Protein AF-A0A8H5UI64-F1 (afdb_monomer_lite)

Organism: Fusarium circinatum (NCBI:txid48490)

Sequence (123 aa):
MIQKRDDDKKEEEEEEEEEEEEEKPYLWPEHNRPKTSKDGKFRYLYSSEGKQYAVATPQHLANETNRHDKAQQERQQKLDIIQHELQKEMDAKLQQEHSRLKHDNEMKFNASKPEKDQRIARL

Structure (mmCIF, N/CA/C/O backbone):
data_AF-A0A8H5UI64-F1
#
_entry.id   AF-A0A8H5UI64-F1
#
loop_
_atom_site.group_PDB
_atom_site.id
_atom_site.type_symbol
_atom_site.label_atom_id
_atom_site.label_alt_id
_atom_site.label_comp_id
_atom_site.label_asym_id
_atom_site.label_entity_id
_atom_site.label_seq_id
_atom_site.pdbx_PDB_ins_code
_atom_site.Cartn_x
_atom_site.Cartn_y
_atom_site.Cartn_z
_atom_site.occupancy
_atom_site.B_iso_or_equiv
_atom_site.auth_seq_id
_atom_site.auth_comp_id
_atom_site.auth_asym_id
_atom_site.auth_atom_id
_atom_site.pdbx_PDB_model_num
ATOM 1 N N . MET A 1 1 ? -20.579 -45.921 105.227 1.00 40.97 1 MET A N 1
ATOM 2 C CA . MET A 1 1 ? -20.600 -46.537 103.886 1.00 40.97 1 MET A CA 1
ATOM 3 C C . MET A 1 1 ? -21.220 -45.544 102.919 1.00 40.97 1 MET A C 1
ATOM 5 O O . MET A 1 1 ? -22.147 -44.842 103.294 1.00 40.97 1 MET A O 1
ATOM 9 N N . ILE A 1 2 ? -20.595 -45.444 101.751 1.00 44.91 2 ILE A N 1
ATOM 10 C CA . ILE A 1 2 ? -20.890 -44.623 100.565 1.00 44.91 2 ILE A CA 1
ATOM 11 C C . ILE A 1 2 ? -22.236 -45.128 99.971 1.00 44.91 2 ILE A C 1
ATOM 13 O O . ILE A 1 2 ? -22.521 -46.305 100.147 1.00 44.91 2 ILE A O 1
ATOM 17 N N . GLN A 1 3 ? -23.163 -44.322 99.430 1.00 42.91 3 GLN A N 1
ATOM 18 C CA . GLN A 1 3 ? -23.302 -43.934 98.005 1.00 42.91 3 GLN A CA 1
ATOM 19 C C . GLN A 1 3 ? -24.650 -43.184 97.822 1.00 42.91 3 GLN A C 1
ATOM 21 O O . GLN A 1 3 ? -25.633 -43.594 98.424 1.00 42.91 3 GLN A O 1
ATOM 26 N N . LYS A 1 4 ? -24.634 -41.974 97.222 1.00 46.06 4 LYS A N 1
ATOM 27 C CA . LYS A 1 4 ? -25.141 -41.588 95.866 1.00 46.06 4 LYS A CA 1
ATOM 28 C C . LYS A 1 4 ? -26.675 -41.408 95.847 1.00 46.06 4 LYS A C 1
ATOM 30 O O . LYS A 1 4 ? -27.376 -42.358 96.129 1.00 46.06 4 LYS A O 1
ATOM 35 N N . ARG A 1 5 ? -27.232 -40.184 95.817 1.00 48.28 5 ARG A N 1
ATOM 36 C CA . ARG A 1 5 ? -27.408 -39.267 94.661 1.00 48.28 5 ARG A CA 1
ATOM 37 C C . ARG A 1 5 ? -27.832 -40.019 93.401 1.00 48.28 5 ARG A C 1
ATOM 39 O O . ARG A 1 5 ? -26.958 -40.450 92.658 1.00 48.28 5 ARG A O 1
ATOM 46 N N . ASP A 1 6 ? -29.144 -40.105 93.207 1.00 51.22 6 ASP A N 1
ATOM 47 C CA . ASP A 1 6 ? -29.762 -40.396 91.920 1.00 51.22 6 ASP A CA 1
ATOM 48 C C . ASP A 1 6 ? -30.405 -39.094 91.429 1.00 51.22 6 ASP A C 1
ATOM 50 O O . ASP A 1 6 ? -31.395 -38.604 91.976 1.00 51.22 6 ASP A O 1
ATOM 54 N N . ASP A 1 7 ? -29.712 -38.482 90.471 1.00 49.78 7 ASP A N 1
ATOM 55 C CA . ASP A 1 7 ? -30.168 -37.366 89.657 1.00 49.78 7 ASP A CA 1
ATOM 56 C C . ASP A 1 7 ? -31.114 -37.942 88.590 1.00 49.78 7 ASP A C 1
ATOM 58 O O . ASP A 1 7 ? -30.652 -38.556 87.627 1.00 49.78 7 ASP A O 1
ATOM 62 N N . ASP A 1 8 ? -32.429 -37.757 88.748 1.00 47.88 8 ASP A N 1
ATOM 63 C CA . ASP A 1 8 ? -33.402 -38.034 87.681 1.00 47.88 8 ASP A CA 1
ATOM 64 C C . ASP A 1 8 ? -33.284 -36.934 86.616 1.00 47.88 8 ASP A C 1
ATOM 66 O O . ASP A 1 8 ? -33.945 -35.890 86.638 1.00 47.88 8 ASP A O 1
ATOM 70 N N . LYS A 1 9 ? -32.341 -37.158 85.702 1.00 49.97 9 LYS A N 1
ATOM 71 C CA . LYS A 1 9 ? -32.134 -36.388 84.481 1.00 49.97 9 LYS A CA 1
ATOM 72 C C . LYS A 1 9 ? -33.308 -36.680 83.537 1.00 49.97 9 LYS A C 1
ATOM 74 O O . LYS A 1 9 ? -33.379 -37.752 82.949 1.00 49.97 9 LYS A O 1
ATOM 79 N N . LYS A 1 10 ? -34.232 -35.726 83.407 1.00 50.56 10 LYS A N 1
ATOM 80 C CA . LYS A 1 10 ? -35.200 -35.683 82.302 1.00 50.56 10 LYS A CA 1
ATOM 81 C C . LYS A 1 10 ? -34.422 -35.442 81.007 1.00 50.56 10 LYS A C 1
ATOM 83 O O . LYS A 1 10 ? -33.776 -34.405 80.879 1.00 50.56 10 LYS A O 1
ATOM 88 N N . GLU A 1 11 ? -34.452 -36.408 80.100 1.00 42.44 11 GLU A N 1
ATOM 89 C CA . GLU A 1 11 ? -34.043 -36.215 78.710 1.00 42.44 11 GLU A CA 1
ATOM 90 C C . GLU A 1 11 ? -35.095 -35.318 78.042 1.00 42.44 11 GLU A C 1
ATOM 92 O O . GLU A 1 11 ? -36.276 -35.661 77.994 1.00 42.44 11 GLU A O 1
ATOM 97 N N . GLU A 1 12 ? -34.683 -34.118 77.634 1.00 45.69 12 GLU A N 1
ATOM 98 C CA . GLU A 1 12 ? -35.430 -33.299 76.682 1.00 45.69 12 GLU A CA 1
ATOM 99 C C . GLU A 1 12 ? -35.107 -33.861 75.293 1.00 45.69 12 GLU A C 1
ATOM 101 O O . GLU A 1 12 ? -33.952 -33.845 74.869 1.00 45.69 12 GLU A O 1
ATOM 106 N N . GLU A 1 13 ? -36.109 -34.438 74.628 1.00 46.53 13 GLU A N 1
ATOM 107 C CA . GLU A 1 13 ? -36.051 -34.723 73.195 1.00 46.53 13 GLU A CA 1
ATOM 108 C C . GLU A 1 13 ? -36.053 -33.367 72.469 1.00 46.53 13 GLU A C 1
ATOM 110 O O . GLU A 1 13 ? -37.075 -32.683 72.422 1.00 46.53 13 GLU A O 1
ATOM 115 N N . GLU A 1 14 ? -34.890 -32.939 71.972 1.00 45.78 14 GLU A N 1
ATOM 116 C CA . GLU A 1 14 ? -34.801 -31.857 70.989 1.00 45.78 14 GLU A CA 1
ATOM 117 C C . GLU A 1 14 ? -35.352 -32.395 69.659 1.00 45.78 14 GLU A C 1
ATOM 119 O O . GLU A 1 14 ? -34.758 -33.278 69.040 1.00 45.78 14 GLU A O 1
ATOM 124 N N . GLU A 1 15 ? -36.517 -31.897 69.238 1.00 48.50 15 GLU A N 1
ATOM 125 C CA . GLU A 1 15 ? -36.994 -32.050 67.863 1.00 48.50 15 GLU A CA 1
ATOM 126 C C . GLU A 1 15 ? -36.022 -31.291 66.941 1.00 48.50 15 GLU A C 1
ATOM 128 O O . GLU A 1 15 ? -35.985 -30.060 66.938 1.00 48.50 15 GLU A O 1
ATOM 133 N N . GLU A 1 16 ? -35.195 -32.024 66.188 1.00 46.12 16 GLU A N 1
ATOM 134 C CA . GLU A 1 16 ? -34.417 -31.470 65.077 1.00 46.12 16 GLU A CA 1
ATOM 135 C C . GLU A 1 16 ? -35.398 -30.999 63.988 1.00 46.12 16 GLU A C 1
ATOM 137 O O . GLU A 1 16 ? -35.943 -31.802 63.229 1.00 46.12 16 GLU A O 1
ATOM 142 N N . GLU A 1 17 ? -35.654 -29.690 63.913 1.00 48.25 17 GLU A N 1
ATOM 143 C CA . GLU A 1 17 ? -36.229 -29.077 62.715 1.00 48.25 17 GLU A CA 1
ATOM 144 C C . GLU A 1 17 ? -35.212 -29.235 61.569 1.00 48.25 17 GLU A C 1
ATOM 146 O O . GLU A 1 17 ? -34.173 -28.573 61.547 1.00 48.25 17 GLU A O 1
ATOM 151 N N . GLU A 1 18 ? -35.487 -30.136 60.619 1.00 50.28 18 GLU A N 1
ATOM 152 C CA . GLU A 1 18 ? -34.786 -30.176 59.332 1.00 50.28 18 GLU A CA 1
ATOM 153 C C . GLU A 1 18 ? -35.070 -28.857 58.589 1.00 50.28 18 GLU A C 1
ATOM 155 O O . GLU A 1 18 ? -36.130 -28.677 57.987 1.00 50.28 18 GLU A O 1
ATOM 160 N N . GLU A 1 19 ? -34.127 -27.910 58.638 1.00 54.22 19 GLU A N 1
ATOM 161 C CA . GLU A 1 19 ? -34.100 -26.777 57.713 1.00 54.22 19 GLU A CA 1
ATOM 162 C C . GLU A 1 19 ? -34.002 -27.333 56.282 1.00 54.22 19 GLU A C 1
ATOM 164 O O . GLU A 1 19 ? -32.952 -27.823 55.860 1.00 54.22 19 GLU A O 1
ATOM 169 N N . GLU A 1 20 ? -35.097 -27.262 55.516 1.00 55.19 20 GLU A N 1
ATOM 170 C CA . GLU A 1 20 ? -35.047 -27.415 54.061 1.00 55.19 20 GLU A CA 1
ATOM 171 C C . GLU A 1 20 ? -34.090 -26.346 53.504 1.00 55.19 20 GLU A C 1
ATOM 173 O O . GLU A 1 20 ? -34.445 -25.171 53.367 1.00 55.19 20 GLU A O 1
ATOM 178 N N . GLU A 1 21 ? -32.852 -26.738 53.184 1.00 56.06 21 GLU A N 1
ATOM 179 C CA . GLU A 1 21 ? -31.945 -25.916 52.386 1.00 56.06 21 GLU A CA 1
ATOM 180 C C . GLU A 1 21 ? -32.606 -25.667 51.022 1.00 56.06 21 GLU A C 1
ATOM 182 O O . GLU A 1 21 ? -32.577 -26.512 50.126 1.00 56.06 21 GLU A O 1
ATOM 187 N N . GLU A 1 22 ? -33.204 -24.486 50.842 1.00 58.75 22 GLU A N 1
ATOM 188 C CA . GLU A 1 22 ? -33.594 -23.995 49.523 1.00 58.75 22 GLU A CA 1
ATOM 189 C C . GLU A 1 22 ? -32.357 -24.016 48.605 1.00 58.75 22 GLU A C 1
ATOM 191 O O . GLU A 1 22 ? -31.461 -23.168 48.712 1.00 58.75 22 GLU A O 1
ATOM 196 N N . GLU A 1 23 ? -32.304 -24.981 47.682 1.00 58.44 23 GLU A N 1
ATOM 197 C CA . GLU A 1 23 ? -31.276 -25.081 46.647 1.00 58.44 23 GLU A CA 1
ATOM 198 C C . GLU A 1 23 ? -31.360 -23.834 45.749 1.00 58.44 23 GLU A C 1
ATOM 200 O O . GLU A 1 23 ? -32.109 -23.757 44.770 1.00 58.44 23 GLU A O 1
ATOM 205 N N . LYS A 1 24 ? -30.602 -22.790 46.099 1.00 59.41 24 LYS A N 1
ATOM 206 C CA . LYS A 1 24 ? -30.496 -21.597 45.258 1.00 59.41 24 LYS A CA 1
ATOM 207 C C . LYS A 1 24 ? -29.934 -22.034 43.904 1.00 59.41 24 LYS A C 1
ATOM 209 O O . LYS A 1 24 ? -28.874 -22.667 43.875 1.00 59.41 24 LYS A O 1
ATOM 214 N N . PRO A 1 25 ? -30.569 -21.668 42.771 1.00 58.28 25 PRO A N 1
ATOM 215 C CA . PRO A 1 25 ? -30.017 -21.980 41.464 1.00 58.28 25 PRO A CA 1
ATOM 216 C C . PRO A 1 25 ? -28.614 -21.387 41.404 1.00 58.28 25 PRO A C 1
ATOM 218 O O . PRO A 1 25 ? -28.421 -20.214 41.730 1.00 58.28 25 PRO A O 1
ATOM 221 N N . TYR A 1 26 ? -27.639 -22.217 41.035 1.00 56.31 26 TYR A N 1
ATOM 222 C CA . TYR A 1 26 ? -26.223 -21.871 40.986 1.00 56.31 26 TYR A CA 1
ATOM 223 C C . TYR A 1 26 ? -25.960 -20.791 39.922 1.00 56.31 26 TYR A C 1
ATOM 225 O O . TYR A 1 26 ? -25.468 -21.037 38.821 1.00 56.31 26 TYR A O 1
ATOM 233 N N . LEU A 1 27 ? -26.320 -19.556 40.249 1.00 55.00 27 LEU A N 1
ATOM 234 C CA . LEU A 1 27 ? -25.944 -18.355 39.538 1.00 55.00 27 LEU A CA 1
ATOM 235 C C . LEU A 1 27 ? -24.519 -18.056 39.977 1.00 55.00 27 LEU A C 1
ATOM 237 O O . LEU A 1 27 ? -24.291 -17.466 41.032 1.00 55.00 27 LEU A O 1
ATOM 241 N N . TRP A 1 28 ? -23.539 -18.456 39.163 1.00 53.81 28 TRP A N 1
ATOM 242 C CA . TRP A 1 28 ? -22.236 -17.797 39.225 1.00 53.81 28 TRP A CA 1
ATOM 243 C C . TRP A 1 28 ? -22.501 -16.292 39.238 1.00 53.81 28 TRP A C 1
ATOM 245 O O . TRP A 1 28 ? -23.126 -15.805 38.290 1.00 53.81 28 TRP A O 1
ATOM 255 N N . PRO A 1 29 ? -22.059 -15.544 40.264 1.00 56.78 29 PRO A N 1
ATOM 256 C CA . PRO A 1 29 ? -22.232 -14.108 40.258 1.00 56.78 29 PRO A CA 1
ATOM 257 C C . PRO A 1 29 ? -21.558 -13.605 38.985 1.00 56.78 29 PRO A C 1
ATOM 259 O O . PRO A 1 29 ? -20.360 -13.835 38.801 1.00 56.78 29 PRO A O 1
ATOM 262 N N . GLU A 1 30 ? -22.293 -12.930 38.098 1.00 57.25 30 GLU A N 1
ATOM 263 C CA . GLU A 1 30 ? -21.724 -12.298 36.894 1.00 57.25 30 GLU A CA 1
ATOM 264 C C . GLU A 1 30 ? -20.457 -11.474 37.222 1.00 57.25 30 GLU A C 1
ATOM 266 O O . GLU A 1 30 ? -19.552 -11.319 36.404 1.00 57.25 30 GLU A O 1
ATOM 271 N N . HIS A 1 31 ? -20.366 -11.030 38.476 1.00 55.62 31 HIS A N 1
ATOM 272 C CA . HIS A 1 31 ? -19.263 -10.353 39.144 1.00 55.62 31 HIS A CA 1
ATOM 273 C C . HIS A 1 31 ? -17.907 -11.091 39.145 1.00 55.62 31 HIS A C 1
ATOM 275 O O . HIS A 1 31 ? -16.886 -10.408 39.203 1.00 55.62 31 HIS A O 1
ATOM 281 N N . ASN A 1 32 ? -17.861 -12.427 39.039 1.00 57.72 32 ASN A N 1
ATOM 282 C CA . ASN A 1 32 ? -16.609 -13.207 39.098 1.00 57.72 32 ASN A CA 1
ATOM 283 C C . ASN A 1 32 ? -16.046 -13.613 37.727 1.00 57.72 32 ASN A C 1
ATOM 285 O O . ASN A 1 32 ? -14.953 -14.178 37.650 1.00 57.72 32 ASN A O 1
ATOM 289 N N . ARG A 1 33 ? -16.753 -13.336 36.624 1.00 65.19 33 ARG A N 1
ATOM 290 C CA . ARG A 1 33 ? -16.219 -13.614 35.284 1.00 65.19 33 ARG A CA 1
ATOM 291 C C . ARG A 1 33 ? -15.244 -12.512 34.852 1.00 65.19 33 ARG A C 1
ATOM 293 O O . ARG A 1 33 ? -15.529 -11.330 35.059 1.00 65.19 33 ARG A O 1
ATOM 300 N N . PRO A 1 34 ? -14.114 -12.858 34.203 1.00 68.88 34 PRO A N 1
ATOM 301 C CA . PRO A 1 34 ? -13.200 -11.865 33.657 1.00 68.88 34 PRO A CA 1
ATOM 302 C C . PRO A 1 34 ? -13.946 -10.916 32.720 1.00 68.88 34 PRO A C 1
ATOM 304 O O . PRO A 1 34 ? -14.527 -11.340 31.724 1.00 68.88 34 PRO A O 1
ATOM 307 N N . LYS A 1 35 ? -13.918 -9.615 33.024 1.00 78.88 35 LYS A N 1
ATOM 308 C CA . LYS A 1 35 ? -14.539 -8.576 32.181 1.00 78.88 35 LYS A CA 1
ATOM 309 C C . LYS A 1 35 ? -13.760 -8.336 30.886 1.00 78.88 35 LYS A C 1
ATOM 311 O O . LYS A 1 35 ? -14.250 -7.663 29.982 1.00 78.88 35 LYS A O 1
ATOM 316 N N . THR A 1 36 ? -12.553 -8.885 30.793 1.00 84.62 36 THR A N 1
ATOM 317 C CA . THR A 1 36 ? -11.640 -8.768 29.657 1.00 84.62 36 THR A CA 1
ATOM 318 C C . THR A 1 36 ? -11.048 -10.121 29.289 1.00 84.62 36 THR A C 1
ATOM 320 O O . THR A 1 36 ? -10.850 -10.985 30.142 1.00 84.62 36 THR A O 1
ATOM 323 N N . SER A 1 37 ? -10.732 -10.295 28.007 1.00 88.62 37 SER A N 1
ATOM 324 C CA . SER A 1 37 ? -9.939 -11.418 27.506 1.00 88.62 37 SER A CA 1
ATOM 325 C C . SER A 1 37 ? -8.549 -11.438 28.154 1.00 88.62 37 SER A C 1
ATOM 327 O O . SER A 1 37 ? -8.039 -10.388 28.549 1.00 88.62 37 SER A O 1
ATOM 329 N N . LYS A 1 38 ? -7.923 -12.621 28.221 1.00 87.75 38 LYS A N 1
ATOM 330 C CA . LYS A 1 38 ? -6.561 -12.821 28.756 1.00 87.75 38 LYS A C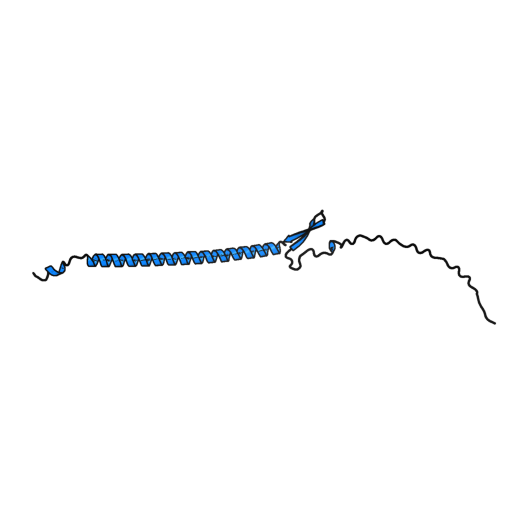A 1
ATOM 331 C C . LYS A 1 38 ? -5.539 -11.891 28.098 1.00 87.75 38 LYS A C 1
ATOM 333 O O . LYS A 1 38 ? -4.666 -11.361 28.771 1.00 87.75 38 LYS A O 1
ATOM 338 N N . ASP A 1 39 ? -5.719 -11.640 26.804 1.00 87.94 39 ASP A N 1
ATOM 339 C CA . ASP A 1 39 ? -4.843 -10.780 26.005 1.00 87.94 39 ASP A CA 1
ATOM 340 C C . ASP A 1 39 ? -5.225 -9.287 26.079 1.00 87.94 39 ASP A C 1
ATOM 342 O O . ASP A 1 39 ? -4.671 -8.470 25.348 1.00 87.94 39 ASP A O 1
ATOM 346 N N . GLY A 1 40 ? -6.255 -8.914 26.849 1.00 88.19 40 GLY A N 1
ATOM 347 C CA . GLY A 1 40 ? -6.774 -7.539 26.920 1.00 88.19 40 GLY A CA 1
ATOM 348 C C . GLY A 1 40 ? -7.425 -7.020 25.627 1.00 88.19 40 GLY A C 1
ATOM 349 O O . GLY A 1 40 ? -7.835 -5.862 25.559 1.00 88.19 40 GLY A O 1
ATOM 350 N N . LYS A 1 41 ? -7.548 -7.864 24.594 1.00 93.06 41 LYS A N 1
ATOM 351 C CA . LYS A 1 41 ? -8.081 -7.492 23.270 1.00 93.06 41 LYS A CA 1
ATOM 352 C C . LYS A 1 41 ? -9.582 -7.238 23.259 1.00 93.06 41 LYS A C 1
ATOM 354 O O . LYS A 1 41 ? -10.054 -6.399 22.503 1.00 93.06 41 LYS A O 1
ATOM 359 N N . PHE A 1 42 ? -10.324 -7.959 24.092 1.00 92.12 42 PHE A N 1
ATOM 360 C CA . PHE A 1 42 ? -11.782 -7.911 24.123 1.00 92.12 42 PHE A CA 1
ATOM 361 C C . PHE A 1 42 ? -12.279 -7.655 25.539 1.00 92.12 42 PHE A C 1
ATOM 363 O O . PHE A 1 42 ? -11.699 -8.159 26.499 1.00 92.12 42 PHE A O 1
ATOM 370 N N . ARG A 1 43 ? -13.364 -6.896 25.655 1.00 91.00 43 ARG A N 1
ATOM 371 C CA . ARG A 1 43 ? -14.195 -6.755 26.848 1.00 91.00 43 ARG A CA 1
ATOM 372 C C . ARG A 1 43 ? -15.468 -7.555 26.654 1.00 91.00 43 ARG A C 1
ATOM 374 O O . ARG A 1 43 ? -16.078 -7.481 25.591 1.00 91.00 43 ARG A O 1
ATOM 381 N N . TYR A 1 44 ? -15.862 -8.295 27.677 1.00 88.88 44 TYR A N 1
ATOM 382 C CA . TYR A 1 44 ? -17.102 -9.052 27.659 1.00 88.88 44 TYR A CA 1
ATOM 383 C C . TYR A 1 44 ? -18.219 -8.221 28.287 1.00 88.88 44 TYR A C 1
ATOM 385 O O . TYR A 1 44 ? -18.074 -7.734 29.408 1.00 88.88 44 TYR A O 1
ATOM 393 N N . LEU A 1 45 ? -19.307 -8.039 27.544 1.00 85.56 45 LEU A N 1
ATOM 394 C CA . LEU A 1 45 ? -20.514 -7.336 27.970 1.00 85.56 45 LEU A CA 1
ATOM 395 C C . LEU A 1 45 ? -21.683 -8.319 28.002 1.00 85.56 45 LEU A C 1
ATOM 397 O O . LEU A 1 45 ? -21.716 -9.250 27.200 1.00 85.56 45 LEU A O 1
ATOM 401 N N . TYR A 1 46 ? -22.644 -8.091 28.889 1.00 83.75 46 TYR A N 1
ATOM 402 C CA . TYR A 1 46 ? -23.875 -8.872 28.968 1.00 83.75 46 TYR A CA 1
ATOM 403 C C . TYR A 1 46 ? -25.055 -7.987 28.573 1.00 83.75 46 TYR A C 1
ATOM 405 O O . TYR A 1 46 ? -25.134 -6.833 28.992 1.00 83.75 46 TYR A O 1
ATOM 413 N N . SER A 1 47 ? -25.948 -8.495 27.727 1.00 80.62 47 SER A N 1
ATOM 414 C CA . SER A 1 47 ? -27.231 -7.834 27.458 1.00 80.62 47 SER A CA 1
ATOM 415 C C . SER A 1 47 ? -28.226 -8.074 28.586 1.00 80.62 47 SER A C 1
ATOM 417 O O . SER A 1 47 ? -28.121 -9.071 29.294 1.00 80.62 47 SER A O 1
ATOM 419 N N . SER A 1 48 ? -29.277 -7.255 28.630 1.00 79.44 48 SER A N 1
ATOM 420 C CA . SER A 1 48 ? -30.484 -7.496 29.433 1.00 79.44 48 SER A CA 1
ATOM 421 C C . SER A 1 48 ? -31.145 -8.860 29.178 1.00 79.44 48 SER A C 1
ATOM 423 O O . SER A 1 48 ? -31.823 -9.374 30.055 1.00 79.44 48 SER A O 1
ATOM 425 N N . GLU A 1 49 ? -30.925 -9.468 28.007 1.00 85.38 49 GLU A N 1
ATOM 426 C CA . GLU A 1 49 ? -31.384 -10.825 27.663 1.00 85.38 49 GLU A CA 1
ATOM 427 C C . GLU A 1 49 ? -30.459 -11.946 28.189 1.00 85.38 49 GLU A C 1
ATOM 429 O O . GLU A 1 49 ? -30.636 -13.108 27.833 1.00 85.38 49 GLU A O 1
ATOM 434 N N . GLY A 1 50 ? -29.408 -11.620 28.951 1.00 78.38 50 GLY A N 1
ATOM 435 C CA . GLY A 1 50 ? -28.431 -12.589 29.473 1.00 78.38 50 GLY A CA 1
ATOM 436 C C . GLY A 1 50 ? -27.396 -13.099 28.457 1.00 78.38 50 GLY A C 1
ATOM 437 O O . GLY A 1 50 ? -26.550 -13.926 28.792 1.00 78.38 50 GLY A O 1
ATOM 438 N N . LYS A 1 51 ? -27.409 -12.610 27.209 1.00 83.06 51 LYS A N 1
ATOM 439 C CA . LYS A 1 51 ? -26.402 -12.956 26.187 1.00 83.06 51 LYS A CA 1
ATOM 440 C C . LYS A 1 51 ? -25.083 -12.219 26.419 1.00 83.06 51 LYS A C 1
ATOM 442 O O . LYS A 1 51 ? -25.079 -11.029 26.729 1.00 83.06 51 LYS A O 1
ATOM 447 N N . GLN A 1 52 ? -23.967 -12.913 26.204 1.00 83.62 52 GLN A N 1
ATOM 448 C CA . GLN A 1 52 ? -22.615 -12.362 26.315 1.00 83.62 52 GLN A CA 1
ATOM 449 C C . GLN A 1 52 ? -22.071 -11.945 24.941 1.00 83.62 52 GLN A C 1
ATOM 451 O O . GLN A 1 52 ? -22.126 -12.715 23.985 1.00 83.62 52 GLN A O 1
ATOM 456 N N . TYR A 1 53 ? -21.476 -10.757 24.866 1.00 86.44 53 TYR A N 1
ATOM 457 C CA . TYR A 1 53 ? -20.850 -10.201 23.667 1.00 86.44 53 TYR A CA 1
ATOM 458 C C . TYR A 1 53 ? -19.393 -9.846 23.941 1.00 86.44 53 TYR A C 1
ATOM 460 O O . TYR A 1 53 ? -19.059 -9.340 25.012 1.00 86.44 53 TYR A O 1
ATOM 468 N N . ALA A 1 54 ? -18.523 -10.081 22.962 1.00 90.62 54 ALA A N 1
ATOM 469 C CA . ALA A 1 54 ? -17.136 -9.638 22.996 1.00 90.62 54 ALA A CA 1
ATOM 470 C C . ALA A 1 54 ? -16.991 -8.348 22.180 1.00 90.62 54 ALA A C 1
ATOM 472 O O . ALA A 1 54 ? -17.280 -8.326 20.987 1.00 90.62 54 ALA A O 1
ATOM 473 N N . VAL A 1 55 ? -16.523 -7.279 22.818 1.00 91.12 55 VAL A N 1
ATOM 474 C CA . VAL A 1 55 ? -16.272 -5.981 22.183 1.00 91.12 55 VAL A CA 1
ATOM 475 C C . VAL A 1 55 ? -14.779 -5.703 22.209 1.00 91.12 55 VAL A C 1
ATOM 477 O O . VAL A 1 55 ? -14.152 -5.804 23.263 1.00 91.12 55 VAL A O 1
ATOM 480 N N . ALA A 1 56 ? -14.188 -5.368 21.064 1.00 93.25 56 ALA A N 1
ATOM 481 C CA . ALA A 1 56 ? -12.770 -5.032 20.995 1.00 93.25 56 ALA A CA 1
ATOM 482 C C . ALA A 1 56 ? -12.450 -3.827 21.895 1.00 93.25 56 ALA A C 1
ATOM 484 O O . ALA A 1 56 ? -13.209 -2.859 21.962 1.00 93.25 56 ALA A O 1
ATOM 485 N N . THR A 1 57 ? -11.329 -3.881 22.610 1.00 92.19 57 THR A N 1
ATOM 486 C CA . THR A 1 57 ? -10.892 -2.751 23.430 1.00 92.19 57 THR A CA 1
ATOM 487 C C . THR A 1 57 ? -10.429 -1.595 22.545 1.00 92.19 57 THR A C 1
ATOM 489 O O . THR A 1 57 ? -9.839 -1.841 21.490 1.00 92.19 57 THR A O 1
ATOM 492 N N . PRO A 1 58 ? -10.619 -0.330 22.973 1.00 92.38 58 PRO A N 1
ATOM 493 C CA . PRO A 1 58 ? -10.133 0.825 22.215 1.00 92.38 58 PRO A CA 1
ATOM 494 C C . PRO A 1 58 ? -8.637 0.735 21.893 1.00 92.38 58 PRO A C 1
ATOM 496 O O . PRO A 1 58 ? -8.222 1.046 20.783 1.00 92.38 58 PRO A O 1
ATOM 499 N N . GLN A 1 59 ? -7.838 0.220 22.834 1.00 91.56 59 GLN A N 1
ATOM 500 C CA . GLN A 1 59 ? -6.407 0.003 22.627 1.00 91.56 59 GLN A CA 1
ATOM 501 C C . GLN A 1 59 ? -6.120 -1.044 21.543 1.00 91.56 59 GLN A C 1
ATOM 503 O O . GLN A 1 59 ? -5.207 -0.865 20.741 1.00 91.56 59 GLN A O 1
ATOM 508 N N . HIS A 1 60 ? -6.881 -2.144 21.508 1.00 94.06 60 HIS A N 1
ATOM 509 C CA . HIS A 1 60 ? -6.720 -3.158 20.471 1.00 94.06 60 HIS A CA 1
ATOM 510 C C . HIS A 1 60 ? -7.086 -2.604 19.095 1.00 94.06 60 HIS A C 1
ATOM 512 O O . HIS A 1 60 ? -6.314 -2.795 18.159 1.00 94.06 60 HIS A O 1
ATOM 518 N N . LEU A 1 61 ? -8.193 -1.862 18.994 1.00 93.62 61 LEU A N 1
ATOM 519 C CA . LEU A 1 61 ? -8.596 -1.197 17.755 1.00 93.62 61 LEU A CA 1
ATOM 520 C C . LEU A 1 61 ? -7.523 -0.217 17.266 1.00 93.62 61 LEU A C 1
ATOM 522 O O . LEU A 1 61 ? -7.137 -0.297 16.107 1.00 93.62 61 LEU A O 1
ATOM 526 N N . ALA A 1 62 ? -6.973 0.623 18.150 1.00 93.94 62 ALA A N 1
ATOM 527 C CA . ALA A 1 62 ? -5.893 1.552 17.806 1.00 93.94 62 ALA A CA 1
ATOM 528 C C . ALA A 1 62 ? -4.621 0.836 17.306 1.00 93.94 62 ALA A C 1
ATOM 530 O O . ALA A 1 62 ? -3.936 1.296 16.394 1.00 93.94 62 ALA A O 1
ATOM 531 N N . ASN A 1 63 ? -4.292 -0.317 17.892 1.00 93.81 63 ASN A N 1
ATOM 532 C CA . ASN A 1 63 ? -3.150 -1.112 17.447 1.00 93.81 63 ASN A CA 1
ATOM 533 C C . ASN A 1 63 ? -3.394 -1.739 16.065 1.00 93.81 63 ASN A C 1
ATOM 535 O O . ASN A 1 63 ? -2.476 -1.771 15.246 1.00 93.81 63 ASN A O 1
ATOM 539 N N . GLU A 1 64 ? -4.604 -2.233 15.800 1.00 92.81 64 GLU A N 1
ATOM 540 C CA . GLU A 1 64 ? -4.970 -2.786 14.491 1.00 92.81 64 GLU A CA 1
ATOM 541 C C . GLU A 1 64 ? -5.015 -1.701 13.407 1.00 92.81 64 GLU A C 1
ATOM 543 O O . GLU A 1 64 ? -4.484 -1.921 12.318 1.00 92.81 64 GLU A O 1
ATOM 548 N N . THR A 1 65 ? -5.538 -0.505 13.705 1.00 94.19 65 THR A N 1
ATOM 549 C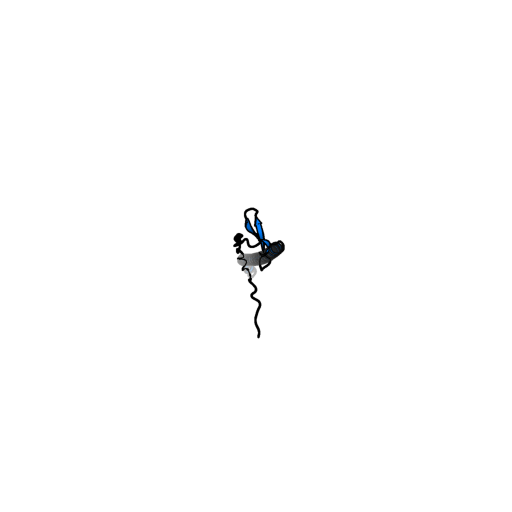 CA . THR A 1 65 ? -5.502 0.625 12.760 1.00 94.19 65 THR A CA 1
ATOM 550 C C . THR A 1 65 ? -4.066 1.020 12.429 1.00 94.19 65 THR A C 1
ATOM 552 O O . THR A 1 65 ? -3.716 1.090 11.257 1.00 94.19 65 THR A O 1
ATOM 555 N N . ASN A 1 66 ? -3.186 1.139 13.430 1.00 95.19 66 ASN A N 1
ATOM 556 C CA . ASN A 1 66 ? -1.771 1.454 13.197 1.00 95.19 66 ASN A CA 1
ATOM 557 C C . ASN A 1 66 ? -1.060 0.399 12.332 1.00 95.19 66 ASN A C 1
ATOM 559 O O . ASN A 1 66 ? -0.230 0.734 11.486 1.00 95.19 66 ASN A O 1
ATOM 563 N N . ARG A 1 67 ? -1.362 -0.891 12.538 1.00 95.06 67 ARG A N 1
ATOM 564 C CA . ARG A 1 67 ? -0.816 -1.977 11.706 1.00 95.06 67 ARG A CA 1
ATOM 565 C C . ARG A 1 67 ? -1.296 -1.870 10.267 1.00 95.06 67 ARG A C 1
ATOM 567 O O . ARG A 1 67 ? -0.496 -2.044 9.350 1.00 95.06 67 ARG A O 1
ATOM 574 N N . HIS A 1 68 ? -2.582 -1.595 10.084 1.00 96.12 68 HIS A N 1
ATOM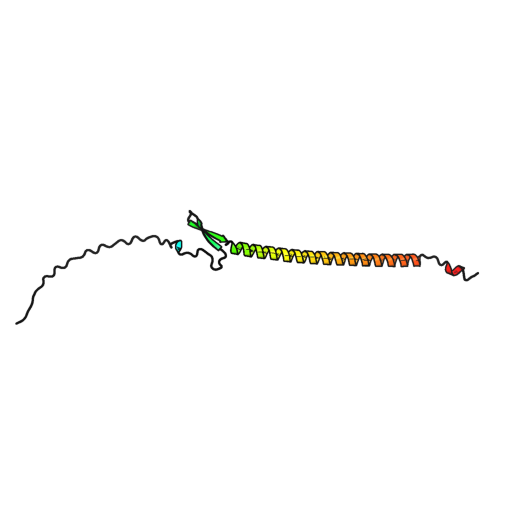 575 C CA . HIS A 1 68 ? -3.174 -1.438 8.768 1.00 96.12 68 HIS A CA 1
ATOM 576 C C . HIS A 1 68 ? -2.579 -0.236 8.026 1.00 96.12 68 HIS A C 1
ATOM 578 O O . HIS A 1 68 ? -2.155 -0.383 6.882 1.00 96.12 68 HIS A O 1
ATOM 584 N N . ASP A 1 69 ? -2.442 0.910 8.693 1.00 96.25 69 ASP A N 1
ATOM 585 C CA . ASP A 1 69 ? -1.852 2.117 8.109 1.00 96.25 69 ASP A CA 1
ATOM 586 C C . ASP A 1 69 ? -0.399 1.881 7.693 1.00 96.25 69 ASP A C 1
ATOM 588 O O . ASP A 1 69 ? -0.002 2.218 6.576 1.00 96.25 69 ASP A O 1
ATOM 592 N N . LYS A 1 70 ? 0.390 1.211 8.543 1.00 97.00 70 LYS A N 1
ATOM 593 C CA . LYS A 1 70 ? 1.762 0.826 8.199 1.00 97.00 70 LYS A CA 1
ATOM 594 C C . LYS A 1 70 ? 1.805 -0.107 6.985 1.00 97.00 70 LYS A C 1
ATOM 596 O O . LYS A 1 70 ? 2.606 0.105 6.079 1.00 97.00 70 LYS A O 1
ATOM 601 N N . ALA A 1 71 ? 0.932 -1.112 6.933 1.00 96.56 71 ALA A N 1
ATOM 602 C CA . ALA A 1 71 ? 0.855 -2.022 5.794 1.00 96.56 71 ALA A CA 1
ATOM 603 C C . ALA A 1 71 ? 0.453 -1.294 4.498 1.00 96.56 71 ALA A C 1
ATOM 605 O O . ALA A 1 71 ? 0.983 -1.600 3.428 1.00 96.56 71 ALA A O 1
ATOM 606 N N . GLN A 1 72 ? -0.445 -0.306 4.579 1.00 96.88 72 GLN A N 1
ATOM 607 C CA . GLN A 1 72 ? -0.804 0.536 3.438 1.00 96.88 72 GLN A CA 1
ATOM 608 C C . GLN A 1 72 ? 0.365 1.408 2.977 1.00 96.88 72 GLN A C 1
ATOM 610 O O . GLN A 1 72 ? 0.617 1.483 1.775 1.00 96.88 72 GLN A O 1
ATOM 615 N N . GLN A 1 73 ? 1.117 2.006 3.903 1.00 97.38 73 GLN A N 1
ATOM 616 C CA . GLN A 1 73 ? 2.316 2.781 3.575 1.00 97.38 73 GLN A CA 1
ATOM 617 C C . GLN A 1 73 ? 3.379 1.920 2.885 1.00 97.38 73 GLN A C 1
ATOM 619 O O . GLN A 1 73 ? 3.885 2.301 1.833 1.00 97.38 73 GLN A O 1
ATOM 624 N N . GLU A 1 74 ? 3.679 0.733 3.419 1.00 97.31 74 GLU A N 1
ATOM 625 C CA . GLU A 1 74 ? 4.632 -0.199 2.800 1.00 97.31 74 GLU A CA 1
ATOM 626 C C . GLU A 1 74 ? 4.177 -0.639 1.403 1.00 97.31 74 GLU A C 1
ATOM 628 O O . GLU A 1 74 ? 4.989 -0.783 0.486 1.00 97.31 74 GLU A O 1
ATOM 633 N N . ARG A 1 75 ? 2.869 -0.848 1.218 1.00 97.38 75 ARG A N 1
ATOM 634 C CA . ARG A 1 75 ? 2.295 -1.163 -0.091 1.00 97.38 75 ARG A CA 1
ATOM 635 C C . ARG A 1 75 ? 2.470 -0.004 -1.067 1.00 97.38 75 ARG A C 1
ATOM 637 O O . ARG A 1 75 ? 2.880 -0.249 -2.198 1.00 97.38 75 ARG A O 1
ATOM 644 N N . GLN A 1 76 ? 2.186 1.223 -0.635 1.00 97.50 76 GLN A N 1
ATOM 645 C CA . GLN A 1 76 ? 2.331 2.412 -1.470 1.00 97.50 76 GLN A CA 1
ATOM 646 C C . GLN A 1 76 ? 3.788 2.614 -1.889 1.00 97.50 76 GLN A C 1
ATOM 648 O O . GLN A 1 76 ? 4.064 2.737 -3.075 1.00 97.50 76 GLN A O 1
ATOM 653 N N . GLN A 1 77 ? 4.729 2.514 -0.948 1.00 97.69 77 GLN A N 1
ATOM 654 C CA . GLN A 1 77 ? 6.161 2.625 -1.241 1.00 97.69 77 GLN A CA 1
ATOM 655 C C . GLN A 1 77 ? 6.624 1.598 -2.281 1.00 97.69 77 GLN A C 1
ATOM 657 O O . GLN A 1 77 ? 7.381 1.930 -3.189 1.00 97.69 77 GLN A O 1
ATOM 662 N N . LYS A 1 78 ? 6.152 0.348 -2.189 1.00 97.75 78 LYS A N 1
ATOM 663 C CA . LYS A 1 78 ? 6.465 -0.685 -3.191 1.00 97.75 78 LYS A CA 1
ATOM 664 C C . LYS A 1 78 ? 5.904 -0.340 -4.568 1.00 97.75 78 LYS A C 1
ATOM 666 O O . LYS A 1 78 ? 6.585 -0.567 -5.562 1.00 97.75 78 LYS A O 1
ATOM 671 N N . LEU A 1 79 ? 4.684 0.191 -4.633 1.00 98.00 79 LEU A N 1
ATOM 672 C CA . LEU A 1 79 ? 4.086 0.620 -5.898 1.00 98.00 79 LEU A CA 1
ATOM 673 C C . LEU A 1 79 ? 4.858 1.786 -6.517 1.00 98.00 79 LEU A C 1
ATOM 675 O O . LEU A 1 79 ? 5.113 1.752 -7.718 1.00 98.00 79 LEU A O 1
ATOM 679 N N . ASP A 1 80 ? 5.283 2.753 -5.706 1.00 98.00 80 ASP A N 1
ATOM 680 C CA . ASP A 1 80 ? 6.071 3.898 -6.168 1.00 98.00 80 ASP A CA 1
ATOM 681 C C . ASP A 1 80 ? 7.424 3.445 -6.741 1.00 98.00 80 ASP A C 1
ATOM 683 O O . ASP A 1 80 ? 7.827 3.896 -7.813 1.00 98.00 80 ASP A O 1
ATOM 687 N N . ILE A 1 81 ? 8.099 2.496 -6.078 1.00 98.06 81 ILE A N 1
ATOM 688 C CA . ILE A 1 81 ? 9.350 1.900 -6.573 1.00 98.06 81 ILE A CA 1
ATOM 689 C C . ILE A 1 81 ? 9.123 1.214 -7.923 1.00 98.06 81 ILE A C 1
ATOM 691 O O . ILE A 1 81 ? 9.854 1.483 -8.874 1.00 98.06 81 ILE A O 1
ATOM 695 N N . ILE A 1 82 ? 8.091 0.372 -8.030 1.00 97.94 82 ILE A N 1
ATOM 696 C CA . ILE A 1 82 ? 7.782 -0.354 -9.270 1.00 97.94 82 ILE A CA 1
ATOM 697 C C . ILE A 1 82 ? 7.453 0.621 -10.405 1.00 97.94 82 ILE A C 1
ATOM 699 O O . ILE A 1 82 ? 7.942 0.450 -11.520 1.00 97.94 82 ILE A O 1
ATOM 703 N N . GLN A 1 83 ? 6.647 1.652 -10.139 1.00 97.69 83 GLN A N 1
ATOM 704 C CA . GLN A 1 83 ? 6.327 2.671 -11.140 1.00 97.69 83 GLN A CA 1
ATOM 705 C C . GLN A 1 83 ? 7.578 3.415 -11.602 1.00 97.69 83 GLN A C 1
ATOM 707 O O . GLN A 1 83 ? 7.768 3.602 -12.803 1.00 97.69 83 GLN A O 1
ATOM 712 N N . HIS A 1 84 ? 8.447 3.802 -10.670 1.00 98.12 84 HIS A N 1
ATOM 713 C CA . HIS A 1 84 ? 9.690 4.488 -10.991 1.00 98.12 84 HIS A CA 1
ATOM 714 C C . HIS A 1 84 ? 10.640 3.609 -11.824 1.00 98.12 84 HIS A C 1
ATOM 716 O O . HIS A 1 84 ? 11.206 4.072 -12.815 1.00 98.12 84 HIS A O 1
ATOM 722 N N . GLU A 1 85 ? 10.816 2.339 -11.456 1.00 97.62 85 GLU A N 1
ATOM 723 C CA . GLU A 1 85 ? 11.650 1.397 -12.213 1.00 97.62 85 GLU A CA 1
ATOM 724 C C . GLU A 1 85 ? 11.102 1.148 -13.619 1.00 97.62 85 GLU A C 1
ATOM 726 O O . GLU A 1 85 ? 11.861 1.205 -14.589 1.00 97.62 85 GLU A O 1
ATOM 731 N N . LEU A 1 86 ? 9.786 0.956 -13.744 1.00 97.69 86 LEU A N 1
ATOM 732 C CA . LEU A 1 86 ? 9.132 0.767 -15.034 1.00 97.69 86 LEU A CA 1
ATOM 733 C C . LEU A 1 86 ? 9.287 2.001 -15.930 1.00 97.69 86 LEU A C 1
ATOM 735 O O . LEU A 1 86 ? 9.607 1.864 -17.110 1.00 97.69 86 LEU A O 1
ATOM 739 N N . GLN A 1 87 ? 9.105 3.203 -15.374 1.00 97.12 87 GLN A N 1
ATOM 740 C CA . GLN A 1 87 ? 9.298 4.453 -16.108 1.00 97.12 87 GLN A CA 1
ATOM 741 C C . GLN A 1 87 ? 10.736 4.562 -16.628 1.00 97.12 87 GLN A C 1
ATOM 743 O O . GLN A 1 87 ? 10.955 4.809 -17.813 1.00 97.12 87 GLN A O 1
ATOM 748 N N . LYS A 1 88 ? 11.719 4.280 -15.768 1.00 98.12 88 LYS A N 1
ATOM 749 C CA . LYS A 1 88 ? 13.137 4.292 -16.138 1.00 98.12 88 LYS A CA 1
ATOM 750 C C . LYS A 1 88 ? 13.459 3.288 -17.248 1.00 98.12 88 LYS A C 1
ATOM 752 O O . LYS A 1 88 ? 14.233 3.605 -18.150 1.00 98.12 88 LYS A O 1
ATOM 757 N N . GLU A 1 89 ? 12.899 2.080 -17.190 1.00 97.62 89 GLU A N 1
ATOM 758 C CA . GLU A 1 89 ? 13.113 1.062 -18.223 1.00 97.62 89 GLU A CA 1
ATOM 759 C C . GLU A 1 89 ? 12.495 1.477 -19.565 1.00 97.62 89 GLU A C 1
ATOM 761 O O . GLU A 1 89 ? 13.125 1.317 -20.613 1.00 97.62 89 GLU A O 1
ATOM 766 N N . MET A 1 90 ? 11.287 2.045 -19.540 1.00 97.69 90 MET A N 1
ATOM 767 C CA . MET A 1 90 ? 10.625 2.564 -20.737 1.00 97.69 90 MET A CA 1
ATOM 768 C C . MET A 1 90 ? 11.426 3.698 -21.378 1.00 97.69 90 MET A C 1
ATOM 770 O O . MET A 1 90 ? 11.665 3.664 -22.586 1.00 97.69 90 MET A O 1
ATOM 774 N N . ASP A 1 91 ? 11.909 4.647 -20.578 1.00 97.62 91 ASP A N 1
ATOM 775 C CA . ASP A 1 91 ? 12.722 5.762 -21.065 1.00 97.62 91 ASP A CA 1
ATOM 776 C C . ASP A 1 91 ? 14.051 5.274 -21.662 1.00 97.62 91 ASP A C 1
ATOM 778 O O . ASP A 1 91 ? 14.454 5.714 -22.742 1.00 97.62 91 ASP A O 1
ATOM 782 N N . ALA A 1 92 ? 14.700 4.294 -21.023 1.00 97.50 92 ALA A N 1
ATOM 783 C CA . ALA A 1 92 ? 15.919 3.682 -21.544 1.00 97.50 92 ALA A CA 1
ATOM 784 C C . ALA A 1 92 ? 15.684 2.969 -22.888 1.00 97.50 92 ALA A C 1
ATOM 786 O O . ALA A 1 92 ? 16.468 3.142 -23.825 1.00 97.50 92 ALA A O 1
ATOM 787 N N . LYS A 1 93 ? 14.586 2.211 -23.015 1.00 97.31 93 LYS A N 1
ATOM 788 C CA . LYS A 1 93 ? 14.209 1.545 -24.275 1.00 97.31 93 LYS A CA 1
ATOM 789 C C . LYS A 1 93 ? 13.910 2.551 -25.381 1.00 97.31 93 LYS A C 1
ATOM 791 O O . LYS A 1 93 ? 14.373 2.369 -26.506 1.00 97.31 93 LYS A O 1
ATOM 796 N N . LEU A 1 94 ? 13.187 3.626 -25.068 1.00 97.12 94 LEU A N 1
ATOM 797 C CA . LEU A 1 94 ? 12.904 4.694 -26.027 1.00 97.12 94 LEU A CA 1
ATOM 798 C C . LEU A 1 94 ? 14.196 5.355 -26.516 1.00 97.12 94 LEU A C 1
ATOM 800 O O . LEU A 1 94 ? 14.389 5.523 -27.721 1.00 97.12 94 LEU A O 1
ATOM 804 N N . GLN A 1 95 ? 15.122 5.671 -25.611 1.00 97.12 95 GLN A N 1
ATOM 805 C CA . GLN A 1 95 ? 16.411 6.257 -25.976 1.00 97.12 95 GLN A CA 1
ATOM 806 C C . GLN A 1 95 ? 17.260 5.313 -26.845 1.00 97.12 95 GLN A C 1
ATOM 808 O O . GLN A 1 95 ? 17.914 5.759 -27.798 1.00 97.12 95 GLN A O 1
ATOM 813 N N . GLN A 1 96 ? 17.238 4.012 -26.550 1.00 97.06 96 GLN A N 1
ATOM 814 C CA . GLN A 1 96 ? 17.925 3.002 -27.350 1.00 97.06 96 GLN A CA 1
ATOM 815 C C . GLN A 1 96 ? 17.345 2.917 -28.767 1.00 97.06 96 GLN A C 1
ATOM 817 O O . GLN A 1 96 ? 18.103 2.974 -29.736 1.00 97.06 96 GLN A O 1
ATOM 822 N N . GLU A 1 97 ? 16.020 2.838 -28.904 1.00 96.25 97 GLU A N 1
ATOM 823 C CA . GLU A 1 97 ? 15.359 2.786 -30.213 1.00 96.25 97 GLU A CA 1
ATOM 824 C C . GLU A 1 97 ? 15.593 4.067 -31.023 1.00 96.25 97 GLU A C 1
ATOM 826 O O . GLU A 1 97 ? 15.917 3.993 -32.209 1.00 96.25 97 GLU A O 1
ATOM 831 N N . HIS A 1 98 ? 15.555 5.246 -30.395 1.00 96.56 98 HIS A N 1
ATOM 832 C CA . HIS A 1 98 ? 15.919 6.496 -31.067 1.00 96.56 98 HIS A CA 1
ATOM 833 C C . HIS A 1 98 ? 17.358 6.481 -31.592 1.00 96.56 98 HIS A C 1
ATOM 835 O O . HIS A 1 98 ? 17.613 6.914 -32.718 1.00 96.56 98 HIS A O 1
ATOM 841 N N . SER A 1 99 ? 18.297 5.964 -30.798 1.00 95.38 99 SER A N 1
ATOM 842 C CA . SER A 1 99 ? 19.704 5.857 -31.196 1.00 95.38 99 SER A CA 1
ATOM 843 C C . SER A 1 99 ? 19.882 4.886 -32.364 1.00 95.38 99 SER A C 1
ATOM 845 O O . SER A 1 99 ? 20.588 5.201 -33.324 1.00 95.38 99 SER A O 1
ATOM 847 N N . ARG A 1 100 ? 19.184 3.744 -32.324 1.00 96.06 100 ARG A N 1
ATOM 848 C CA . ARG A 1 100 ? 19.187 2.742 -33.395 1.00 96.06 100 ARG A CA 1
ATOM 849 C C . ARG A 1 100 ? 18.631 3.312 -34.697 1.00 96.06 100 ARG A C 1
ATOM 851 O O . ARG A 1 100 ? 19.291 3.238 -35.726 1.00 96.06 100 ARG A O 1
ATOM 858 N N . LEU A 1 101 ? 17.466 3.958 -34.642 1.00 94.81 101 LEU A N 1
ATOM 859 C CA . LEU A 1 101 ? 16.840 4.583 -35.809 1.00 94.81 101 LEU A CA 1
ATOM 860 C C . LEU A 1 101 ? 17.708 5.694 -36.404 1.00 94.81 101 LEU A C 1
ATOM 862 O O . LEU A 1 101 ? 17.795 5.819 -37.626 1.00 94.81 101 LEU A O 1
ATOM 866 N N . LYS A 1 102 ? 18.372 6.495 -35.562 1.00 95.25 102 LYS A N 1
ATOM 867 C CA . LYS A 1 102 ? 19.309 7.524 -36.026 1.00 95.25 102 LYS A CA 1
ATOM 868 C C . LYS A 1 102 ? 20.480 6.901 -36.788 1.00 95.25 102 LYS A C 1
ATOM 870 O O . LYS A 1 102 ? 20.789 7.367 -37.882 1.00 95.25 102 LYS A O 1
ATOM 875 N N . HIS A 1 103 ? 21.083 5.849 -36.237 1.00 94.56 103 HIS A N 1
ATOM 876 C CA . HIS A 1 103 ? 22.180 5.137 -36.886 1.00 94.56 103 HIS A CA 1
ATOM 877 C C . HIS A 1 103 ? 21.744 4.493 -38.211 1.00 94.56 103 HIS A C 1
ATOM 879 O O . HIS A 1 103 ? 22.390 4.703 -39.236 1.00 94.56 103 HIS A O 1
ATOM 885 N N . ASP A 1 104 ? 20.609 3.791 -38.229 1.00 93.44 104 ASP A N 1
ATOM 886 C CA . ASP A 1 104 ? 20.072 3.157 -39.438 1.00 93.44 104 ASP A CA 1
ATOM 887 C C . ASP A 1 104 ? 19.792 4.185 -40.545 1.00 93.44 104 ASP A C 1
ATOM 889 O O . ASP A 1 104 ? 20.095 3.953 -41.719 1.00 93.44 104 ASP A O 1
ATOM 893 N N . ASN A 1 105 ? 19.232 5.342 -40.184 1.00 93.25 105 ASN A N 1
ATOM 894 C CA . ASN A 1 105 ? 18.975 6.426 -41.129 1.00 93.25 105 ASN A CA 1
ATOM 895 C C . ASN A 1 105 ? 20.273 7.031 -41.677 1.00 93.25 105 ASN A C 1
ATOM 897 O O . ASN A 1 105 ? 20.355 7.299 -42.875 1.00 93.25 105 ASN A O 1
ATOM 901 N N . GLU A 1 106 ? 21.293 7.213 -40.838 1.00 90.94 106 GLU A N 1
ATOM 902 C CA . GLU A 1 106 ? 22.608 7.695 -41.267 1.00 90.94 106 GLU A CA 1
ATOM 903 C C . GLU A 1 106 ? 23.292 6.707 -42.224 1.00 90.94 106 GLU A C 1
ATOM 905 O O . GLU A 1 106 ? 23.802 7.111 -43.272 1.00 90.94 106 GLU A O 1
ATOM 910 N N . MET A 1 107 ? 23.236 5.406 -41.927 1.00 90.12 107 MET A N 1
ATOM 911 C CA . MET A 1 107 ? 23.784 4.362 -42.798 1.00 90.12 107 MET A CA 1
ATOM 912 C C . MET A 1 107 ? 23.068 4.314 -44.150 1.00 90.12 107 MET A C 1
ATOM 914 O O . MET A 1 107 ? 23.726 4.273 -45.191 1.00 90.12 107 MET A O 1
ATOM 918 N N . LYS A 1 108 ? 21.730 4.397 -44.161 1.00 89.50 108 LYS A N 1
ATOM 919 C CA . LYS A 1 108 ? 20.941 4.485 -45.402 1.00 89.50 108 LYS A CA 1
ATOM 920 C C . LYS A 1 108 ? 21.273 5.741 -46.202 1.00 89.50 108 LYS A C 1
ATOM 922 O O . LYS A 1 108 ? 21.433 5.665 -47.418 1.00 89.50 108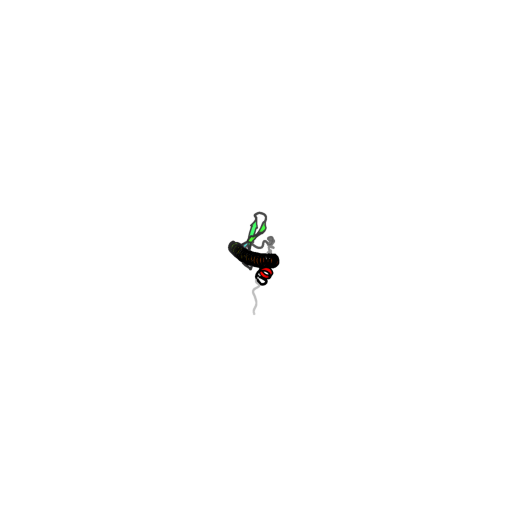 LYS A O 1
ATOM 927 N N . PHE A 1 109 ? 21.410 6.885 -45.534 1.00 85.81 109 PHE A N 1
ATOM 928 C CA . PHE A 1 109 ? 21.777 8.138 -46.185 1.00 85.81 109 PHE A CA 1
ATOM 929 C C . PHE A 1 109 ? 23.162 8.046 -46.835 1.00 85.81 109 PHE A C 1
ATOM 931 O O . PHE A 1 109 ? 23.310 8.388 -48.007 1.00 85.81 109 PHE A O 1
ATOM 938 N N . ASN A 1 110 ? 24.156 7.516 -46.119 1.00 82.81 110 ASN A N 1
ATOM 939 C CA . ASN A 1 110 ? 25.510 7.336 -46.639 1.00 82.81 110 ASN A CA 1
ATOM 940 C C . ASN A 1 110 ? 25.571 6.323 -47.792 1.00 82.81 110 ASN A C 1
ATOM 942 O O . ASN A 1 110 ? 26.268 6.581 -48.768 1.00 82.81 110 ASN A O 1
ATOM 946 N N . ALA A 1 111 ? 24.800 5.234 -47.732 1.00 79.44 111 ALA A N 1
ATOM 947 C CA . ALA A 1 111 ? 24.686 4.266 -48.826 1.00 79.44 111 ALA A CA 1
ATOM 948 C C . ALA A 1 111 ? 23.976 4.835 -50.072 1.00 79.44 111 ALA A C 1
ATOM 950 O O . ALA A 1 111 ? 24.215 4.377 -51.185 1.00 79.44 111 ALA A O 1
ATOM 951 N N . SER A 1 112 ? 23.107 5.837 -49.898 1.00 75.94 112 SER A N 1
ATOM 952 C CA . SER A 1 112 ? 22.384 6.499 -50.993 1.00 75.94 112 SER A CA 1
ATOM 953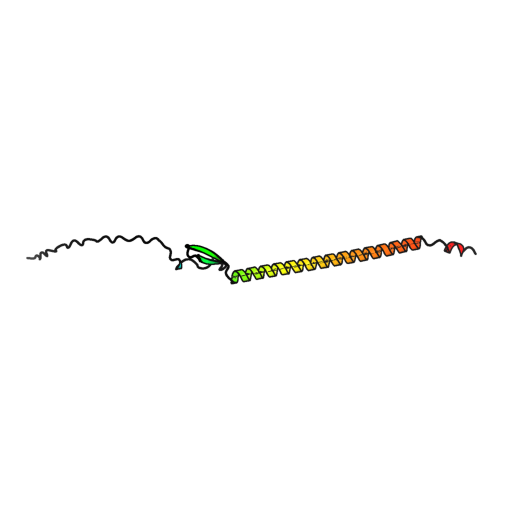 C C . SER A 1 112 ? 23.174 7.610 -51.687 1.00 75.94 112 SER A C 1
ATOM 955 O O . SER A 1 112 ? 22.706 8.145 -52.694 1.00 75.94 112 SER A O 1
ATOM 957 N N . LYS A 1 113 ? 24.356 7.981 -51.169 1.00 70.69 113 LYS A N 1
ATOM 958 C CA . LYS A 1 113 ? 25.208 8.987 -51.809 1.00 70.69 113 LYS A CA 1
ATOM 959 C C . LYS A 1 113 ? 25.666 8.434 -53.163 1.00 70.69 113 LYS A C 1
ATOM 961 O O . LYS A 1 113 ? 26.387 7.439 -53.189 1.00 70.69 113 LYS A O 1
ATOM 966 N N . PRO A 1 114 ? 25.268 9.048 -54.292 1.00 63.12 114 PRO A N 1
ATOM 967 C CA . PRO A 1 114 ? 25.770 8.621 -55.584 1.00 63.12 114 PRO A CA 1
ATOM 968 C C . PRO A 1 114 ? 27.275 8.884 -55.628 1.00 63.12 114 PRO A C 1
ATOM 970 O O . PRO A 1 114 ? 27.735 9.921 -55.155 1.00 63.12 114 PRO A O 1
ATOM 973 N N . GLU A 1 115 ? 27.997 7.937 -56.217 1.00 58.84 115 GLU A N 1
ATOM 974 C CA . GLU A 1 115 ? 29.443 7.828 -56.447 1.00 58.84 115 GLU A CA 1
ATOM 975 C C . GLU A 1 115 ? 30.016 9.008 -57.279 1.00 58.84 115 GLU A C 1
ATOM 977 O O . GLU A 1 115 ? 30.653 8.837 -58.315 1.00 58.84 115 GLU A O 1
ATOM 982 N N . LYS A 1 116 ? 29.741 10.256 -56.882 1.00 54.34 116 LYS A N 1
ATOM 983 C CA . LYS A 1 116 ? 30.153 11.473 -57.599 1.00 54.34 116 LYS A CA 1
ATOM 984 C C . LYS A 1 116 ? 31.647 11.776 -57.465 1.00 54.34 116 LYS A C 1
ATOM 986 O O . LYS A 1 116 ? 32.142 12.612 -58.217 1.00 54.34 116 LYS A O 1
ATOM 991 N N . ASP A 1 117 ? 32.371 11.049 -56.620 1.00 54.91 117 ASP A N 1
ATOM 992 C CA . ASP A 1 117 ? 33.813 11.234 -56.436 1.00 54.91 117 ASP A CA 1
ATOM 993 C C . ASP A 1 117 ? 34.663 10.497 -57.489 1.00 54.91 117 ASP A C 1
ATOM 995 O O . ASP A 1 117 ? 35.831 10.828 -57.676 1.00 54.91 117 ASP A O 1
ATOM 999 N N . GLN A 1 118 ? 34.096 9.567 -58.274 1.00 54.88 118 GLN A N 1
ATOM 1000 C CA . GLN A 1 118 ? 34.861 8.858 -59.316 1.00 54.88 118 GLN A CA 1
ATOM 1001 C C . GLN A 1 118 ? 34.998 9.619 -60.648 1.00 54.88 118 GLN A C 1
ATOM 1003 O O . GLN A 1 118 ? 35.773 9.204 -61.510 1.00 54.88 118 GLN A O 1
ATOM 1008 N N . ARG A 1 119 ? 34.290 10.741 -60.849 1.00 53.41 119 ARG A N 1
ATOM 1009 C CA . ARG A 1 119 ? 34.411 11.545 -62.086 1.00 53.41 119 ARG A CA 1
ATOM 1010 C C . ARG A 1 119 ? 35.432 12.681 -62.010 1.00 53.41 119 ARG A C 1
ATOM 1012 O O . ARG A 1 119 ? 35.844 13.159 -63.059 1.00 53.41 119 ARG A O 1
ATOM 1019 N N . ILE A 1 120 ? 35.870 13.087 -60.817 1.00 54.75 120 ILE A N 1
ATOM 1020 C CA . ILE A 1 120 ? 36.818 14.206 -60.653 1.00 54.75 120 ILE A CA 1
ATOM 1021 C C . ILE A 1 120 ? 38.281 13.751 -60.834 1.00 54.75 120 ILE A C 1
ATOM 1023 O O . ILE A 1 120 ? 39.138 14.566 -61.139 1.00 54.75 120 ILE A O 1
ATOM 1027 N N . ALA A 1 121 ? 38.575 12.448 -60.757 1.00 54.91 121 ALA A N 1
ATOM 1028 C CA . ALA A 1 121 ? 39.926 11.907 -60.964 1.00 54.91 121 ALA A CA 1
ATOM 1029 C C . ALA A 1 121 ? 40.272 11.552 -62.433 1.00 54.91 121 ALA A C 1
ATOM 103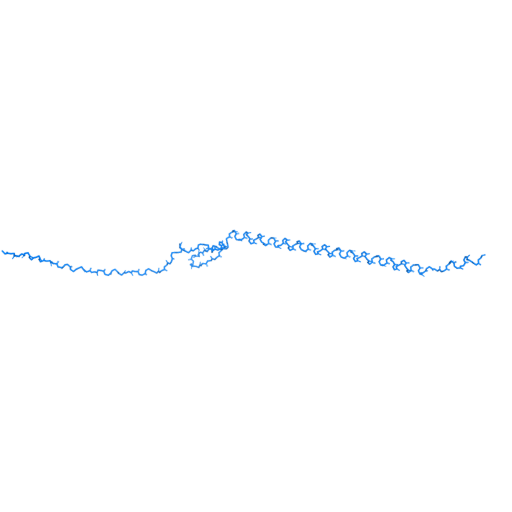1 O O . ALA A 1 121 ? 41.295 10.918 -62.681 1.00 54.91 121 ALA A O 1
ATOM 1032 N N . ARG A 1 122 ? 39.415 11.894 -63.411 1.00 55.84 122 ARG A N 1
ATOM 1033 C CA . ARG A 1 122 ? 39.630 11.624 -64.854 1.00 55.84 122 ARG A CA 1
ATOM 1034 C C . ARG A 1 122 ? 39.531 12.868 -65.754 1.00 55.84 122 ARG A C 1
ATOM 1036 O O . ARG A 1 122 ? 39.335 12.722 -66.960 1.00 55.84 122 ARG A O 1
ATOM 1043 N N . LEU A 1 123 ? 39.662 14.063 -65.185 1.00 50.16 123 LEU A N 1
ATOM 1044 C CA . LEU A 1 123 ? 39.940 15.304 -65.919 1.00 50.16 123 LEU A CA 1
ATOM 1045 C C . LEU A 1 123 ? 41.329 15.797 -65.521 1.00 50.16 123 LEU A C 1
ATOM 1047 O O . LEU A 1 123 ? 42.020 16.324 -66.416 1.00 50.16 123 LEU A O 1
#

Secondary structure (DSSP, 8-state):
-----------------------------GGGS-SB-TTSSEEEEE-TTS-EEEEE-HHHHHHHHHHHHHHHHHHHHHHHHHHHHHHHHHHHHHHHHHHHHHHHHHHHHHHTS--GGGSGGG-

pLDDT: mean 78.09, std 19.78, range [40.97, 98.12]

Radius of gyration: 50.76 Å; chains: 1; bounding box: 77×62×170 Å

Foldseek 3Di:
DDDDDDDPDDDDPDDPDPDPPPPDPPPPPPVPDPQADPVNQWGWDADPVRDIDTDGDPVNVVVVVVVVVVVVVVVVVVVVVVVVVVVVVVVVVVVVVVVVVVVVVVVVVVVPPPPPVVVVVPD